Protein AF-A0A9X3XH83-F1 (afdb_monomer)

Mean predicted aligned error: 3.22 Å

Solvent-accessible surface area (backbone atoms only — not comparable to full-atom values): 6935 Å² total; per-residue (Å²): 137,80,73,56,58,67,51,24,42,51,52,2,41,53,45,14,73,45,56,82,73,49,46,62,56,48,44,56,57,35,47,78,71,63,30,35,51,44,68,44,83,46,72,45,45,42,71,82,33,47,65,55,51,47,50,48,50,47,53,44,30,44,77,64,61,48,39,63,100,40,74,65,44,51,51,33,47,46,50,9,44,50,45,9,48,61,62,30,35,91,80,35,66,85,23,42,31,40,40,19,35,3,30,16,22,42,76,40,27,36,20,26,18,36,31,33,42,28,54,52,98,94,46,77,46,80,45,63,16,68,12,70,31,80,35,86,115

Organism: NCBI:txid1559

InterPro domains:
  IPR015111 Hut operon regulatory protein HutP [PF09021] (8-133)
  IPR036482 Hut operon regulatory protein HutP superfamily [G3DSA:3.40.1510.10] (2-135)
  IPR036482 Hut operon regulatory protein HutP superfamily [SSF111064] (9-122)

Foldseek 3Di:
DDPFQVVQQVLQVCQFPDDPVVNVVSCVVVVVVQKQKDKDKDWFQCVVCVVVQLVCQLVRCPVSVVDDPDPQRSCQSSQFSVQQCVQQCVPRHRWIKTTMWMWMDHAQKIKIKHWIWTDDPPDIDIDIGMGMDGGHD

pLDDT: mean 94.71, std 7.93, range [43.81, 98.88]

Radius of gyration: 14.16 Å; Cα contacts (8 Å, |Δi|>4): 297; chains: 1; bounding box: 40×31×36 Å

Sequence (137 aa):
MGNTSLEVAKYATRMAISSREEEEELKVEFKKKGVLVTAVNIGGNINDSTSKILERALVASKRNGVIREEHLHEGGVIGATRDALMQVWNRASGQNVGGKVGIARRGEHLTVCIFLSVGLLHLDEVVIGIGHRAIPE

Secondary structure (DSSP, 8-state):
----HHHHHHHHHHHHHS-HHHHHHHHHHHHHTT-EEEEEEEEEEHHHHHHHHHHHHHHHHHHTTSS-SSHHHHHHHHHHHHHHHHHHHHHHTTSEEEEEEEEEEETTEEEEEEEEEEEETTEEEEEEEEEEEE---

Structure (mmCIF, N/CA/C/O backbone):
data_AF-A0A9X3XH83-F1
#
_entry.id   AF-A0A9X3XH83-F1
#
loop_
_atom_site.group_PDB
_atom_site.id
_atom_site.type_symbol
_atom_site.label_atom_id
_atom_site.label_alt_id
_atom_site.label_comp_id
_atom_site.label_asym_id
_atom_site.label_entity_id
_atom_site.label_seq_id
_atom_site.pdbx_PDB_ins_code
_atom_site.Cartn_x
_atom_site.Cartn_y
_atom_site.Cartn_z
_atom_site.occupancy
_atom_site.B_iso_or_equiv
_atom_site.auth_seq_id
_atom_site.auth_comp_id
_atom_site.auth_asym_id
_atom_site.auth_atom_id
_atom_site.pdbx_PDB_model_num
ATOM 1 N N . MET A 1 1 ? -25.796 1.643 5.246 1.00 43.81 1 MET A N 1
ATOM 2 C CA . MET A 1 1 ? -24.987 0.808 4.330 1.00 43.81 1 MET A CA 1
ATOM 3 C C . MET A 1 1 ? -23.665 1.527 4.097 1.00 43.81 1 MET A C 1
ATOM 5 O O . MET A 1 1 ? -23.547 2.322 3.177 1.00 43.81 1 MET A O 1
ATOM 9 N N . GLY A 1 2 ? -22.734 1.400 5.047 1.00 48.97 2 GLY A N 1
ATOM 10 C CA . GLY A 1 2 ? -21.504 2.192 5.060 1.00 48.97 2 GLY A CA 1
ATOM 11 C C . GLY A 1 2 ? -20.474 1.587 4.117 1.00 48.97 2 GLY A C 1
ATOM 12 O O . GLY A 1 2 ? -20.017 0.479 4.358 1.00 48.97 2 GLY A O 1
ATOM 13 N N . ASN A 1 3 ? -20.121 2.299 3.049 1.00 59.25 3 ASN A N 1
ATOM 14 C CA . ASN A 1 3 ? -19.031 1.930 2.145 1.00 59.25 3 ASN A CA 1
ATOM 15 C C . ASN A 1 3 ? -17.719 1.802 2.934 1.00 59.25 3 ASN A C 1
ATOM 17 O O . ASN A 1 3 ? -17.101 2.808 3.276 1.00 59.25 3 ASN A O 1
ATOM 21 N N . THR A 1 4 ? -17.290 0.586 3.259 1.00 80.69 4 THR A N 1
ATOM 22 C CA . THR A 1 4 ? -16.107 0.366 4.098 1.00 80.69 4 THR A CA 1
ATOM 23 C C . THR A 1 4 ? -14.832 0.219 3.268 1.00 80.69 4 THR A C 1
ATOM 25 O O . THR A 1 4 ? -13.924 1.027 3.448 1.00 80.69 4 THR A O 1
ATOM 28 N N . SER A 1 5 ? -14.778 -0.711 2.307 1.00 90.75 5 SER A N 1
ATOM 29 C CA . SER A 1 5 ? -13.586 -0.984 1.475 1.00 90.75 5 SER A CA 1
ATOM 30 C C . SER A 1 5 ? -13.214 0.159 0.524 1.00 90.75 5 SER A C 1
ATOM 32 O O . SER A 1 5 ? -12.051 0.554 0.448 1.00 90.75 5 SER A O 1
ATOM 34 N N . LEU A 1 6 ? -14.200 0.723 -0.178 1.00 95.31 6 LEU A N 1
ATOM 35 C CA . LEU A 1 6 ? -13.982 1.789 -1.160 1.00 95.31 6 LEU A CA 1
ATOM 36 C C . LEU A 1 6 ? -13.507 3.090 -0.501 1.00 95.31 6 LEU A C 1
ATOM 38 O O . LEU A 1 6 ? -12.624 3.765 -1.020 1.00 95.31 6 LEU A O 1
ATOM 42 N N . GLU A 1 7 ? -14.044 3.424 0.673 1.00 95.44 7 GLU A N 1
ATOM 43 C CA . GLU A 1 7 ? -13.552 4.550 1.475 1.00 95.44 7 GLU A CA 1
ATOM 44 C C . GLU A 1 7 ? -12.099 4.324 1.912 1.00 95.44 7 GLU A C 1
ATOM 46 O O . GLU A 1 7 ? -11.266 5.208 1.729 1.00 95.44 7 GLU A O 1
ATOM 51 N N . VAL A 1 8 ? -11.760 3.130 2.416 1.00 97.31 8 VAL A N 1
ATOM 52 C CA . VAL A 1 8 ? -10.376 2.780 2.789 1.00 97.31 8 VAL A CA 1
ATOM 53 C C . VAL A 1 8 ? -9.429 2.897 1.592 1.00 97.31 8 VAL A C 1
ATOM 55 O O . VAL A 1 8 ? -8.330 3.431 1.735 1.00 97.31 8 VAL A O 1
ATOM 58 N N . ALA A 1 9 ? -9.870 2.512 0.392 1.00 98.19 9 ALA A N 1
ATOM 59 C CA . ALA A 1 9 ? -9.089 2.713 -0.826 1.00 98.19 9 ALA A CA 1
ATOM 60 C C . ALA A 1 9 ? -8.839 4.193 -1.152 1.00 98.19 9 ALA A C 1
ATOM 62 O O . ALA A 1 9 ? -7.719 4.547 -1.527 1.00 98.19 9 ALA A O 1
ATOM 63 N N . LYS A 1 10 ? -9.822 5.081 -0.944 1.00 98.12 10 LYS A N 1
ATOM 64 C CA . LYS A 1 10 ? -9.613 6.533 -1.093 1.00 98.12 10 LYS A CA 1
ATOM 65 C C . LYS A 1 10 ? -8.578 7.059 -0.101 1.00 98.12 10 LYS A C 1
ATOM 67 O O . LYS A 1 10 ? -7.721 7.842 -0.497 1.00 98.12 10 LYS A O 1
ATOM 72 N N . TYR A 1 11 ? -8.625 6.625 1.162 1.00 98.31 11 TYR A N 1
ATOM 73 C CA . TYR A 1 11 ? -7.636 7.033 2.168 1.00 98.31 11 TYR A CA 1
ATOM 74 C C . TYR A 1 11 ? -6.227 6.556 1.798 1.00 98.31 11 TYR A C 1
ATOM 76 O O . TYR A 1 11 ? -5.299 7.360 1.813 1.00 98.31 11 TYR A O 1
ATOM 84 N N . ALA A 1 12 ? -6.070 5.294 1.381 1.00 98.62 12 ALA A N 1
ATOM 85 C CA . ALA A 1 12 ? -4.786 4.770 0.910 1.00 98.62 12 ALA A CA 1
ATOM 86 C C . ALA A 1 12 ? -4.269 5.543 -0.315 1.00 98.62 12 ALA A C 1
ATOM 88 O O . ALA A 1 12 ? -3.090 5.876 -0.381 1.00 98.62 12 ALA A O 1
ATOM 89 N N . THR A 1 13 ? -5.157 5.888 -1.252 1.00 98.69 13 THR A N 1
ATOM 90 C CA . THR A 1 13 ? -4.806 6.686 -2.438 1.00 98.69 13 THR A CA 1
ATOM 91 C C . THR A 1 13 ? -4.343 8.086 -2.049 1.00 98.69 13 THR A C 1
ATOM 93 O O . THR A 1 13 ? -3.294 8.521 -2.509 1.00 98.69 13 THR A O 1
ATOM 96 N N . ARG A 1 14 ? -5.064 8.770 -1.145 1.00 98.50 14 ARG A N 1
ATOM 97 C CA . ARG A 1 14 ? -4.661 10.087 -0.622 1.00 98.50 14 ARG A CA 1
ATOM 98 C C . ARG A 1 14 ? -3.279 10.038 0.026 1.00 98.50 14 ARG A C 1
ATOM 100 O O . ARG A 1 14 ? -2.488 10.936 -0.214 1.00 98.50 14 ARG A O 1
ATOM 107 N N . MET A 1 15 ? -2.971 8.981 0.780 1.00 98.50 15 MET A N 1
ATOM 108 C CA . MET A 1 15 ? -1.629 8.789 1.338 1.00 98.50 15 MET A CA 1
ATOM 109 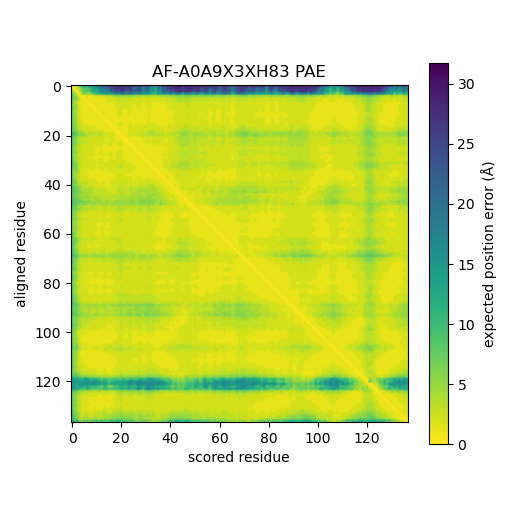C C . MET A 1 15 ? -0.566 8.571 0.256 1.00 98.50 15 MET A C 1
ATOM 111 O O . MET A 1 15 ? 0.545 9.059 0.404 1.00 98.50 15 MET A O 1
ATOM 115 N N . ALA A 1 16 ? -0.880 7.836 -0.816 1.00 98.56 16 ALA A N 1
ATOM 116 C CA . ALA A 1 16 ? 0.070 7.533 -1.889 1.00 98.56 16 ALA A CA 1
ATOM 117 C C . ALA A 1 16 ? 0.411 8.759 -2.756 1.00 98.56 16 ALA A C 1
ATOM 119 O O . ALA A 1 16 ? 1.533 8.860 -3.240 1.00 98.56 16 A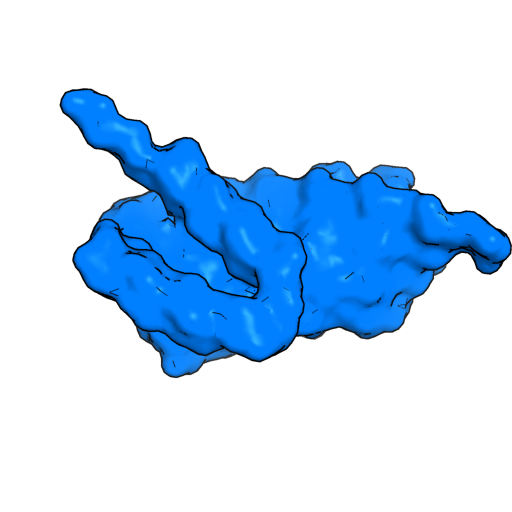LA A O 1
ATOM 120 N N . ILE A 1 17 ? -0.531 9.689 -2.942 1.00 98.06 17 ILE A N 1
ATOM 121 C CA . ILE A 1 17 ? -0.322 10.898 -3.760 1.00 98.06 17 ILE A CA 1
ATOM 122 C C . ILE A 1 17 ? 0.151 12.115 -2.955 1.00 98.06 17 ILE A C 1
ATOM 124 O O . ILE A 1 17 ? 0.411 13.157 -3.549 1.00 98.06 17 ILE A O 1
ATOM 128 N N . SER A 1 18 ? 0.225 12.013 -1.626 1.00 97.69 18 SER A N 1
ATOM 129 C CA . SER A 1 18 ? 0.561 13.156 -0.777 1.00 97.69 18 SER A CA 1
ATOM 130 C C . SER A 1 18 ? 2.039 13.541 -0.877 1.00 97.69 18 SER A C 1
ATOM 132 O O . SER A 1 18 ? 2.899 12.713 -1.199 1.00 97.69 18 SER A O 1
ATOM 134 N N . SER A 1 19 ? 2.378 14.764 -0.484 1.00 95.81 19 SER A N 1
ATOM 135 C CA . SER A 1 19 ? 3.756 15.125 -0.140 1.00 95.81 19 SER A CA 1
ATOM 136 C C . SER A 1 19 ? 4.175 14.481 1.190 1.00 95.81 19 SER A C 1
ATOM 138 O O . SER A 1 19 ? 3.384 13.791 1.842 1.00 95.81 19 SER A O 1
ATOM 140 N N . ARG A 1 20 ? 5.440 14.650 1.590 1.00 89.75 20 ARG A N 1
ATOM 141 C CA . ARG A 1 20 ? 5.920 14.163 2.892 1.00 89.75 20 ARG A CA 1
ATOM 142 C C . ARG A 1 20 ? 5.352 14.990 4.047 1.00 89.75 20 ARG A C 1
ATOM 144 O O . ARG A 1 20 ? 5.100 14.449 5.115 1.00 89.75 20 ARG A O 1
ATOM 151 N N . GLU A 1 21 ? 5.154 16.279 3.818 1.00 91.69 21 GLU A N 1
ATOM 152 C CA . GLU A 1 21 ? 4.598 17.241 4.767 1.00 91.69 21 GLU A CA 1
ATOM 153 C C . GLU A 1 21 ? 3.109 16.956 5.004 1.00 91.69 21 GLU A C 1
ATOM 155 O O . GLU A 1 21 ? 2.668 16.862 6.148 1.00 91.69 21 GLU A O 1
ATOM 160 N N . GLU A 1 22 ? 2.359 16.700 3.927 1.00 96.12 22 GLU A N 1
ATOM 161 C CA . GLU A 1 22 ? 0.932 16.363 3.989 1.00 96.12 22 GLU A CA 1
ATOM 162 C C . GLU A 1 22 ? 0.657 15.051 4.749 1.00 96.12 22 GLU A C 1
ATOM 164 O O . GLU A 1 22 ? -0.417 14.886 5.323 1.00 96.12 22 GLU A O 1
ATOM 169 N N . GLU A 1 23 ? 1.603 14.103 4.794 1.00 94.31 23 GLU A N 1
ATOM 170 C CA . GLU A 1 23 ? 1.392 12.806 5.459 1.00 94.31 23 GLU A CA 1
ATOM 171 C C . GLU A 1 23 ? 0.996 12.942 6.930 1.00 94.31 23 GLU A C 1
ATOM 173 O O . GLU A 1 23 ? 0.117 12.214 7.397 1.00 94.31 23 GLU A O 1
ATOM 178 N N . GLU A 1 24 ? 1.650 13.835 7.672 1.00 93.94 24 GLU A N 1
ATOM 179 C CA . GLU A 1 24 ? 1.388 13.995 9.104 1.00 93.94 24 GLU A CA 1
ATOM 180 C C . GLU A 1 24 ? 0.012 14.623 9.348 1.00 93.94 24 GLU A C 1
ATOM 182 O O . GLU A 1 24 ? -0.732 14.182 10.229 1.00 93.94 24 GLU A O 1
ATOM 187 N N . GLU A 1 25 ? -0.387 15.574 8.504 1.00 96.88 25 GLU A N 1
ATOM 188 C CA . GLU A 1 25 ? -1.719 16.178 8.549 1.00 96.88 25 GLU A CA 1
ATOM 189 C C . GLU A 1 25 ? -2.808 15.146 8.233 1.00 96.88 25 GLU A C 1
ATOM 191 O O . GLU A 1 25 ? -3.782 15.012 8.983 1.00 96.88 25 GLU A O 1
ATOM 196 N N . LEU A 1 26 ? -2.611 14.347 7.177 1.00 98.00 26 LEU A N 1
ATOM 197 C CA . LEU A 1 26 ? -3.541 13.291 6.777 1.00 98.00 26 LEU A CA 1
ATOM 198 C C . LEU A 1 26 ? -3.659 12.197 7.843 1.00 98.00 26 LEU A C 1
ATOM 200 O O . LEU A 1 26 ? -4.771 11.751 8.133 1.00 98.00 26 LEU A O 1
ATOM 204 N N . LYS A 1 27 ? -2.553 11.792 8.484 1.00 96.81 27 LYS A N 1
ATOM 205 C CA . LYS A 1 27 ? -2.580 10.838 9.609 1.00 96.81 27 LYS A CA 1
ATOM 206 C C . LYS A 1 27 ? -3.476 11.338 10.738 1.00 96.81 27 LYS A C 1
ATOM 208 O O . LYS A 1 27 ? -4.298 10.574 11.249 1.00 96.81 27 LYS A O 1
ATOM 213 N N . VAL A 1 28 ? -3.354 12.612 11.117 1.00 97.00 28 VAL A N 1
ATOM 214 C CA . VAL A 1 28 ? -4.186 13.212 12.170 1.00 97.00 28 VAL A CA 1
ATOM 215 C C . VAL A 1 28 ? -5.647 13.325 11.724 1.00 97.00 28 VAL A C 1
ATOM 217 O O . VAL A 1 28 ? -6.549 12.978 12.491 1.00 97.00 28 VAL A O 1
ATOM 220 N N . GLU A 1 29 ? -5.900 13.775 10.492 1.00 97.88 29 GLU A N 1
ATOM 221 C CA . GLU A 1 29 ? -7.248 13.910 9.924 1.00 97.88 29 GLU A CA 1
ATOM 222 C C . GLU A 1 29 ? -7.980 12.560 9.886 1.00 97.88 29 GLU A C 1
ATOM 224 O O . GLU A 1 29 ? -9.131 12.447 10.315 1.00 97.88 29 GLU A O 1
ATOM 229 N N . PHE A 1 30 ? -7.315 11.516 9.393 1.00 97.56 30 PHE A N 1
ATOM 230 C CA . PHE A 1 30 ? -7.918 10.202 9.170 1.00 97.56 30 PHE A CA 1
ATOM 231 C C . PHE A 1 30 ? -8.110 9.431 10.466 1.00 97.56 30 PHE A C 1
ATOM 233 O O . PHE A 1 30 ? -9.135 8.765 10.634 1.00 97.56 30 PHE A O 1
ATOM 240 N N . LYS A 1 31 ? -7.210 9.616 11.436 1.00 97.12 31 LYS A N 1
ATOM 241 C CA . LYS A 1 31 ? -7.371 9.043 12.772 1.00 97.12 31 LYS A CA 1
ATOM 242 C C . LYS A 1 31 ? -8.648 9.540 13.455 1.00 97.12 31 LYS A C 1
ATOM 244 O O . LYS A 1 31 ? -9.354 8.736 14.058 1.00 97.12 31 LYS A O 1
ATOM 249 N N . LYS A 1 32 ? -9.016 10.821 13.293 1.00 97.31 32 LYS A N 1
ATOM 250 C CA . LYS A 1 32 ? -10.300 11.370 13.792 1.00 97.31 32 LYS A CA 1
ATOM 251 C C . LYS A 1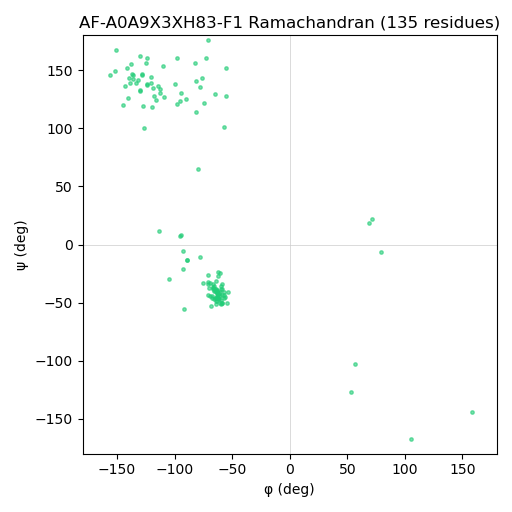 32 ? -11.526 10.701 13.156 1.00 97.31 32 LYS A C 1
ATOM 253 O O . LYS A 1 32 ? -12.598 10.702 13.747 1.00 97.31 32 LYS A O 1
ATOM 258 N N . LYS A 1 33 ? -11.364 10.118 11.965 1.00 95.44 33 LYS A N 1
ATOM 259 C CA . LYS A 1 33 ? -12.393 9.370 11.225 1.00 95.44 33 LYS A CA 1
ATOM 260 C C . LYS A 1 33 ? -12.335 7.856 11.486 1.00 95.44 33 LYS A C 1
ATOM 262 O O . LYS A 1 33 ? -13.017 7.096 10.798 1.00 95.44 33 LYS A O 1
ATOM 267 N N . GLY A 1 34 ? -11.514 7.410 12.443 1.00 94.88 34 GLY A N 1
ATOM 268 C CA . GLY A 1 34 ? -11.331 5.995 12.774 1.00 94.88 34 GLY A CA 1
ATOM 269 C C . GLY A 1 34 ? -10.564 5.201 11.714 1.00 94.88 34 GLY A C 1
ATOM 270 O O . GLY A 1 34 ? -10.725 3.987 11.628 1.00 94.88 34 GLY A O 1
ATOM 271 N N . VAL A 1 35 ? -9.769 5.870 10.875 1.00 97.06 35 VAL A N 1
ATOM 272 C CA . VAL A 1 35 ? -8.958 5.230 9.835 1.00 97.06 35 VAL A CA 1
ATOM 273 C C . VAL A 1 35 ? -7.492 5.310 10.235 1.00 97.06 35 VAL A C 1
ATOM 275 O O . VAL A 1 35 ? -6.966 6.385 10.523 1.00 97.06 35 VAL A O 1
ATOM 278 N N . LEU A 1 36 ? -6.827 4.163 10.235 1.00 97.75 36 LEU A N 1
ATOM 279 C CA . LEU A 1 36 ? -5.400 4.049 10.501 1.00 97.75 36 LEU A CA 1
ATOM 280 C C . LEU A 1 36 ? -4.665 4.061 9.172 1.00 97.75 36 LEU A C 1
ATOM 282 O O . LEU A 1 36 ? -5.033 3.321 8.262 1.00 97.75 36 LEU A O 1
ATOM 286 N N . VAL A 1 37 ? -3.635 4.892 9.049 1.00 98.56 37 VAL A N 1
ATOM 287 C CA . VAL A 1 37 ? -2.906 5.051 7.791 1.00 98.56 37 VAL A CA 1
ATOM 288 C C . VAL A 1 37 ? -1.402 5.114 7.988 1.00 98.56 37 VAL A C 1
ATOM 290 O O . VAL A 1 37 ? -0.904 5.508 9.041 1.00 98.56 37 VAL A O 1
ATOM 293 N N . THR A 1 38 ? -0.671 4.745 6.944 1.00 98.44 38 THR A N 1
ATOM 294 C CA . THR A 1 38 ? 0.767 4.983 6.838 1.00 98.44 38 THR A CA 1
ATOM 295 C C . THR A 1 38 ? 1.178 5.123 5.376 1.00 98.44 38 THR A C 1
ATOM 297 O O . THR A 1 38 ? 0.401 4.820 4.470 1.00 98.44 38 THR A O 1
ATOM 300 N N . ALA A 1 39 ? 2.395 5.596 5.152 1.00 98.12 39 ALA A N 1
ATOM 301 C CA . ALA A 1 39 ? 2.966 5.795 3.834 1.00 98.12 39 ALA A CA 1
ATOM 302 C C . ALA A 1 39 ? 4.453 5.422 3.809 1.00 98.12 39 ALA A C 1
ATOM 304 O O . ALA A 1 39 ? 5.147 5.498 4.826 1.00 98.12 39 ALA A O 1
ATOM 305 N N . VAL A 1 40 ? 4.938 5.004 2.639 1.00 96.94 40 VAL A N 1
ATOM 306 C CA . VAL A 1 40 ? 6.329 4.594 2.413 1.00 96.94 40 VAL A CA 1
ATOM 307 C C . VAL A 1 40 ? 6.809 5.093 1.057 1.00 96.94 40 VAL A C 1
ATOM 309 O O . VAL A 1 40 ? 6.212 4.769 0.037 1.00 96.94 40 VAL A O 1
ATOM 312 N N . ASN A 1 41 ? 7.930 5.812 1.025 1.00 96.31 41 ASN A N 1
ATOM 313 C CA . ASN A 1 41 ? 8.541 6.260 -0.229 1.00 96.31 41 ASN A CA 1
ATOM 314 C C . ASN A 1 41 ? 9.281 5.124 -0.957 1.00 96.31 41 ASN A C 1
ATOM 316 O O . ASN A 1 41 ? 9.952 4.287 -0.338 1.00 96.31 41 ASN A O 1
ATOM 320 N N . ILE A 1 42 ? 9.198 5.148 -2.286 1.00 94.62 42 ILE A N 1
ATOM 321 C CA . ILE A 1 42 ? 9.835 4.220 -3.221 1.00 94.62 42 ILE A CA 1
ATOM 322 C C . ILE A 1 42 ? 10.755 5.016 -4.149 1.00 94.62 42 ILE A C 1
ATOM 324 O O . ILE A 1 42 ? 10.389 6.091 -4.619 1.00 94.62 42 ILE A O 1
ATOM 328 N N . GLY A 1 43 ? 11.934 4.465 -4.433 1.00 93.38 43 GLY A N 1
ATOM 329 C CA . GLY A 1 43 ? 12.859 5.006 -5.420 1.00 93.38 43 GLY A CA 1
ATOM 330 C C . GLY A 1 43 ? 13.806 3.932 -5.950 1.00 93.38 43 GLY A C 1
ATOM 331 O O . GLY A 1 43 ? 14.220 3.058 -5.185 1.00 93.38 43 GLY A O 1
ATOM 332 N N . GLY A 1 44 ? 14.167 4.030 -7.229 1.00 94.06 44 GLY A N 1
ATOM 333 C CA . GLY A 1 44 ? 15.133 3.153 -7.901 1.00 94.06 44 GLY A CA 1
ATOM 334 C C . GLY A 1 44 ? 14.479 2.142 -8.841 1.00 94.06 44 GLY A C 1
ATOM 335 O O . GLY A 1 44 ? 13.304 2.268 -9.176 1.00 94.06 44 GLY A O 1
ATOM 336 N N . ASN A 1 45 ? 15.239 1.140 -9.285 1.00 95.00 45 ASN A N 1
ATOM 337 C CA . ASN A 1 45 ? 14.731 0.117 -10.198 1.00 95.00 45 ASN A CA 1
ATOM 338 C C . ASN A 1 45 ? 13.634 -0.724 -9.525 1.00 95.00 45 ASN A C 1
ATOM 340 O O . ASN A 1 45 ? 13.832 -1.219 -8.408 1.00 95.00 45 ASN A O 1
ATOM 344 N N . ILE A 1 46 ? 12.477 -0.887 -10.177 1.00 94.38 46 ILE A N 1
ATOM 345 C CA . ILE A 1 46 ? 11.328 -1.555 -9.548 1.00 94.38 46 ILE A CA 1
ATOM 346 C C . ILE A 1 46 ? 11.580 -3.044 -9.271 1.00 94.38 46 ILE A C 1
ATOM 348 O O . ILE A 1 46 ? 11.121 -3.561 -8.247 1.00 94.38 46 ILE A O 1
ATOM 352 N N . ASN A 1 47 ? 12.344 -3.730 -10.124 1.00 94.06 47 ASN A N 1
ATOM 353 C CA . ASN A 1 47 ? 12.638 -5.153 -9.967 1.00 94.06 47 ASN A CA 1
ATOM 354 C C . ASN A 1 47 ? 13.483 -5.374 -8.706 1.00 94.06 47 ASN A C 1
ATOM 356 O O . ASN A 1 47 ? 13.116 -6.183 -7.854 1.00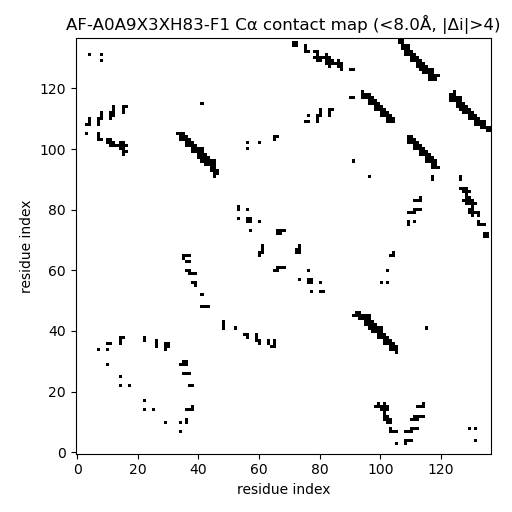 94.06 47 ASN A O 1
ATOM 360 N N . ASP A 1 48 ? 14.528 -4.565 -8.523 1.00 93.19 48 ASP A N 1
ATOM 361 C CA . ASP A 1 48 ? 15.405 -4.623 -7.344 1.00 93.19 48 ASP A CA 1
ATOM 362 C C . ASP A 1 48 ? 14.718 -4.112 -6.068 1.00 93.19 48 ASP A C 1
ATOM 364 O O . ASP A 1 48 ? 15.077 -4.476 -4.942 1.00 93.19 48 ASP A O 1
ATOM 368 N N . SER A 1 49 ? 13.726 -3.235 -6.227 1.00 92.00 49 SER A N 1
ATOM 369 C CA . SER A 1 49 ? 13.025 -2.595 -5.112 1.00 92.00 49 SER A CA 1
ATOM 370 C C . SER A 1 49 ? 11.814 -3.383 -4.628 1.00 92.00 49 SER A C 1
ATOM 372 O O . SER A 1 49 ? 11.330 -3.104 -3.535 1.00 92.00 49 SER A O 1
ATOM 374 N N . THR A 1 50 ? 11.339 -4.385 -5.371 1.00 94.38 50 THR A N 1
ATOM 375 C CA . THR A 1 50 ? 10.105 -5.127 -5.050 1.00 94.38 50 THR A CA 1
ATOM 376 C C . THR A 1 50 ? 10.122 -5.715 -3.635 1.00 94.38 50 THR A C 1
ATOM 378 O O . THR A 1 50 ? 9.212 -5.449 -2.848 1.00 94.38 50 THR A O 1
ATOM 381 N N . SER A 1 51 ? 11.182 -6.435 -3.254 1.00 95.06 51 SER A N 1
ATOM 382 C CA . SER A 1 51 ? 11.300 -6.999 -1.899 1.00 95.06 51 SER A CA 1
ATOM 383 C C . SER A 1 51 ? 11.371 -5.912 -0.823 1.00 95.06 51 SER A C 1
ATOM 385 O O . SER A 1 51 ? 10.740 -6.037 0.223 1.00 95.06 51 SER A O 1
ATOM 387 N N . LYS A 1 52 ? 12.064 -4.799 -1.106 1.00 96.06 52 LYS A N 1
ATOM 388 C CA . LYS A 1 52 ? 12.161 -3.649 -0.191 1.00 96.06 52 LYS A CA 1
ATOM 389 C C . LYS A 1 52 ? 10.814 -2.950 -0.015 1.00 96.06 52 LYS A C 1
ATOM 391 O O . LYS A 1 52 ? 10.517 -2.475 1.074 1.00 96.06 52 LYS A O 1
ATOM 396 N N . ILE A 1 53 ? 10.004 -2.867 -1.069 1.00 97.38 53 ILE A N 1
ATOM 397 C CA . ILE A 1 53 ? 8.656 -2.291 -1.021 1.00 97.38 53 ILE A CA 1
ATOM 398 C C . ILE A 1 53 ? 7.766 -3.132 -0.105 1.00 97.38 53 ILE A C 1
ATOM 400 O O . ILE A 1 53 ? 7.129 -2.577 0.788 1.00 97.38 53 ILE A O 1
ATOM 404 N N . LEU A 1 54 ? 7.768 -4.456 -0.288 1.00 98.06 54 LEU A N 1
ATOM 405 C CA . LEU A 1 54 ? 7.009 -5.392 0.548 1.00 98.06 54 LEU A CA 1
ATOM 406 C C . LEU A 1 54 ? 7.424 -5.299 2.022 1.00 98.06 54 LEU A C 1
ATOM 408 O O . LEU A 1 54 ? 6.576 -5.114 2.895 1.00 98.06 54 LEU A O 1
ATOM 412 N N . GLU A 1 55 ? 8.728 -5.363 2.292 1.00 97.81 55 GLU A N 1
ATOM 413 C CA . GLU A 1 55 ? 9.276 -5.273 3.646 1.00 97.81 55 GLU A CA 1
ATOM 414 C C . GLU A 1 55 ? 8.930 -3.935 4.308 1.00 97.81 55 GLU A C 1
ATOM 416 O O . GLU A 1 55 ? 8.403 -3.901 5.420 1.00 97.81 55 GLU A O 1
ATOM 421 N N . ARG A 1 56 ? 9.173 -2.813 3.622 1.00 98.06 56 ARG A N 1
ATOM 422 C CA . ARG A 1 56 ? 8.917 -1.485 4.189 1.00 98.06 56 ARG A CA 1
ATOM 423 C C . ARG A 1 56 ? 7.432 -1.229 4.405 1.00 98.06 56 ARG A C 1
ATOM 425 O O . ARG A 1 56 ? 7.093 -0.609 5.409 1.00 98.06 56 ARG A O 1
ATOM 432 N N . ALA A 1 57 ? 6.560 -1.695 3.508 1.00 98.44 57 ALA A N 1
ATOM 433 C CA . ALA A 1 57 ? 5.114 -1.621 3.700 1.00 98.44 57 ALA A CA 1
ATOM 434 C C . ALA A 1 57 ? 4.710 -2.353 4.986 1.00 98.44 57 ALA A C 1
ATOM 436 O O . ALA A 1 57 ? 4.068 -1.758 5.850 1.00 98.44 57 ALA A O 1
ATOM 437 N N . LEU A 1 58 ? 5.179 -3.592 5.161 1.00 98.62 58 LEU A N 1
ATOM 438 C CA . LEU A 1 58 ? 4.914 -4.394 6.353 1.00 98.62 58 LEU A CA 1
ATOM 439 C C . LEU A 1 58 ? 5.436 -3.725 7.635 1.00 98.62 58 LEU A C 1
ATOM 441 O O . LEU A 1 58 ? 4.686 -3.546 8.596 1.00 98.62 58 LEU A O 1
ATOM 445 N N . VAL A 1 59 ? 6.705 -3.308 7.644 1.00 98.31 59 VAL A N 1
ATOM 446 C CA . VAL A 1 59 ? 7.337 -2.648 8.797 1.00 98.31 59 VAL A CA 1
ATOM 447 C C . VAL A 1 59 ? 6.616 -1.347 9.147 1.00 98.31 59 VAL A C 1
ATOM 449 O O . VAL A 1 59 ? 6.335 -1.094 10.318 1.00 98.31 59 VAL A O 1
ATOM 452 N N . ALA A 1 60 ? 6.271 -0.525 8.154 1.00 98.06 60 ALA A N 1
ATOM 453 C CA . ALA A 1 60 ? 5.548 0.719 8.386 1.00 98.06 60 ALA A CA 1
ATOM 454 C C . ALA A 1 60 ? 4.134 0.465 8.921 1.00 98.06 60 ALA A C 1
ATOM 456 O O . ALA A 1 60 ? 3.701 1.183 9.826 1.00 98.06 60 ALA A O 1
ATOM 457 N N . SER A 1 61 ? 3.421 -0.543 8.409 1.00 98.50 61 SER A N 1
ATOM 458 C CA . SER A 1 61 ? 2.085 -0.887 8.901 1.00 98.50 61 SER A CA 1
ATOM 459 C C . SER A 1 61 ? 2.107 -1.331 10.363 1.00 98.50 61 SER A C 1
ATOM 461 O O . SER A 1 61 ? 1.244 -0.895 11.123 1.00 98.50 61 SER A O 1
ATOM 463 N N . LYS A 1 62 ? 3.113 -2.110 10.782 1.00 98.25 62 LYS A N 1
ATOM 464 C CA . LYS A 1 62 ? 3.297 -2.496 12.192 1.00 98.25 62 LYS A CA 1
ATOM 465 C C . LYS A 1 62 ? 3.681 -1.306 13.066 1.00 98.25 62 LYS A C 1
ATOM 467 O O . LYS A 1 62 ? 2.985 -0.982 14.023 1.00 98.25 62 LYS A O 1
ATOM 472 N N . ARG A 1 63 ? 4.729 -0.570 12.679 1.00 97.56 63 ARG A N 1
ATOM 473 C CA . ARG A 1 63 ? 5.272 0.552 13.467 1.00 97.56 63 ARG A CA 1
ATOM 474 C C . ARG A 1 63 ? 4.253 1.663 13.726 1.00 97.56 63 ARG A C 1
ATOM 476 O O . ARG A 1 63 ? 4.307 2.308 14.765 1.00 97.56 63 ARG A O 1
ATOM 483 N N . ASN A 1 64 ? 3.354 1.918 12.775 1.00 96.50 64 ASN A N 1
ATOM 484 C CA . ASN A 1 64 ? 2.324 2.955 12.906 1.00 96.50 64 ASN A CA 1
ATOM 485 C C . ASN A 1 64 ? 0.983 2.405 13.425 1.00 96.50 64 ASN A C 1
ATOM 487 O O . ASN A 1 64 ? -0.009 3.131 13.424 1.00 96.50 64 ASN A O 1
ATOM 491 N N . GLY A 1 65 ? 0.932 1.134 13.838 1.00 96.62 65 GLY A N 1
ATOM 492 C CA . GLY A 1 65 ? -0.263 0.510 14.403 1.00 96.62 65 GLY A CA 1
ATOM 493 C C . GLY A 1 65 ? -1.406 0.306 13.408 1.00 96.62 65 GLY A C 1
ATOM 494 O O . GLY A 1 65 ? -2.539 0.116 13.830 1.00 96.62 65 GLY A O 1
ATOM 495 N N . VAL A 1 66 ? -1.143 0.342 12.096 1.00 97.88 66 VAL A N 1
ATOM 496 C CA . VAL A 1 66 ? -2.156 0.033 11.069 1.00 97.88 66 VAL A CA 1
ATOM 497 C C . VAL A 1 66 ? -2.569 -1.435 11.167 1.00 97.88 66 VAL A C 1
ATOM 499 O O . VAL A 1 66 ? -3.737 -1.771 10.977 1.00 97.88 66 VAL A O 1
ATOM 502 N N . ILE A 1 67 ? -1.629 -2.318 11.503 1.00 97.94 67 ILE A N 1
ATOM 503 C CA . ILE A 1 67 ? -1.893 -3.735 11.747 1.00 97.94 67 ILE A CA 1
ATOM 504 C C . ILE 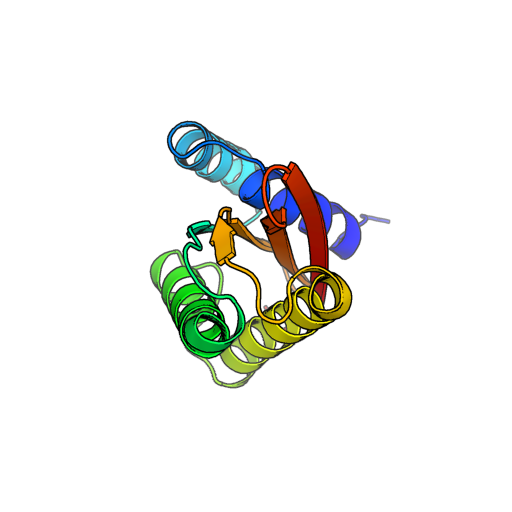A 1 67 ? -1.287 -4.216 13.065 1.00 97.94 67 ILE A C 1
ATOM 506 O O . ILE A 1 67 ? -0.379 -3.584 13.602 1.00 97.94 67 ILE A O 1
ATOM 510 N N . ARG A 1 68 ? -1.774 -5.364 13.546 1.00 96.62 68 ARG A N 1
ATOM 511 C CA . ARG A 1 68 ? -1.164 -6.122 14.642 1.00 96.62 68 ARG A CA 1
ATOM 512 C C . ARG A 1 68 ? -0.023 -6.992 14.120 1.00 96.62 68 ARG A C 1
ATOM 514 O O . ARG A 1 68 ? -0.012 -7.357 12.944 1.00 96.62 68 ARG A O 1
ATOM 521 N N . GLU A 1 69 ? 0.906 -7.346 15.001 1.00 95.69 69 GLU A N 1
ATOM 522 C CA . GLU A 1 69 ? 2.013 -8.262 14.695 1.00 95.69 69 GLU A CA 1
ATOM 523 C C . GLU A 1 69 ? 1.540 -9.724 14.735 1.00 95.69 69 GLU A C 1
ATOM 525 O O . GLU A 1 69 ? 1.918 -10.512 15.595 1.00 95.69 69 GLU A O 1
ATOM 530 N N . GLU A 1 70 ? 0.647 -10.070 13.810 1.00 95.44 70 GLU A N 1
ATOM 531 C CA . GLU A 1 70 ? 0.018 -11.386 13.709 1.00 95.44 70 GLU A CA 1
ATOM 532 C C . GLU A 1 70 ? 0.096 -11.896 12.269 1.00 95.44 70 GLU A C 1
ATOM 534 O O . GLU A 1 70 ? -0.118 -11.136 11.323 1.00 95.44 70 GLU A O 1
ATOM 539 N N . HIS A 1 71 ? 0.329 -13.198 12.086 1.00 95.94 71 HIS A N 1
ATOM 540 C CA . HIS A 1 71 ? 0.595 -13.788 10.768 1.00 95.94 71 HIS A CA 1
ATOM 541 C C . HIS A 1 71 ? -0.476 -13.459 9.709 1.00 95.94 71 HIS A C 1
ATOM 543 O O . HIS A 1 71 ? -0.147 -13.137 8.568 1.00 95.94 71 HIS A O 1
ATOM 549 N N . LEU A 1 72 ? -1.759 -13.473 10.093 1.00 97.06 72 LEU A N 1
ATOM 550 C CA . LEU A 1 72 ? -2.872 -13.135 9.196 1.00 97.06 72 LEU A CA 1
ATOM 551 C C . LEU A 1 72 ? -2.838 -11.669 8.746 1.00 97.06 72 LEU A C 1
ATOM 553 O O . LEU A 1 72 ? -3.095 -11.366 7.581 1.00 97.06 72 LEU A O 1
ATOM 557 N N . HIS A 1 73 ? -2.495 -10.757 9.654 1.00 98.12 73 HIS A N 1
ATOM 558 C CA . HIS A 1 73 ? -2.406 -9.333 9.354 1.00 98.12 73 HIS A CA 1
ATOM 559 C C . HIS A 1 73 ? -1.196 -9.025 8.466 1.00 98.12 73 HIS A C 1
ATOM 561 O O . HIS A 1 73 ? -1.320 -8.278 7.493 1.00 98.12 73 HIS A O 1
ATOM 567 N N . GLU A 1 74 ? -0.043 -9.629 8.769 1.00 98.38 74 GLU A N 1
ATOM 568 C CA . GLU A 1 74 ? 1.167 -9.492 7.956 1.00 98.38 74 GLU A CA 1
ATOM 569 C C . GLU A 1 74 ? 0.936 -10.024 6.536 1.00 98.38 74 GLU A C 1
ATOM 571 O O . GLU A 1 74 ? 1.210 -9.326 5.556 1.00 98.38 74 GLU A O 1
ATOM 576 N N . GLY A 1 75 ? 0.339 -11.215 6.416 1.00 98.19 75 GLY A N 1
ATOM 577 C CA 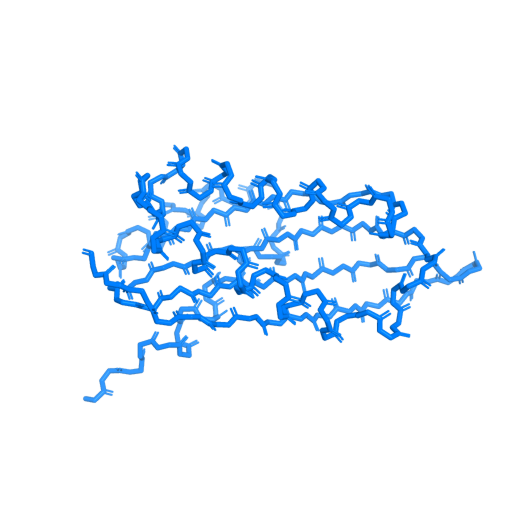. GLY A 1 75 ? -0.053 -11.798 5.134 1.00 98.19 75 GLY A CA 1
ATOM 578 C C . GLY A 1 75 ? -1.044 -10.924 4.360 1.00 98.19 75 GLY A C 1
ATOM 579 O O . GLY A 1 75 ? -0.938 -10.806 3.138 1.00 98.19 75 GLY A O 1
ATOM 580 N N . GLY A 1 76 ? -1.959 -10.247 5.060 1.00 98.25 76 GLY A N 1
ATOM 581 C CA . GLY A 1 76 ? -2.881 -9.279 4.469 1.00 98.25 76 GLY A CA 1
ATOM 582 C C . GLY A 1 76 ? -2.175 -8.074 3.845 1.00 98.25 76 GLY A C 1
ATOM 583 O O . GLY A 1 76 ? -2.475 -7.717 2.705 1.00 98.25 76 GLY A O 1
ATOM 584 N N . VAL A 1 77 ? -1.204 -7.473 4.541 1.00 98.56 77 VAL A N 1
ATOM 585 C CA . VAL A 1 77 ? -0.408 -6.362 3.983 1.00 98.56 77 VAL A CA 1
ATOM 586 C C . VAL A 1 77 ? 0.399 -6.835 2.784 1.00 98.56 77 VAL A C 1
ATOM 588 O O . VAL A 1 77 ? 0.286 -6.245 1.713 1.00 98.56 77 VAL A O 1
ATOM 591 N N . ILE A 1 78 ? 1.149 -7.930 2.922 1.00 98.44 78 ILE A N 1
ATOM 592 C CA . ILE A 1 78 ? 1.985 -8.464 1.839 1.00 98.44 78 ILE A CA 1
ATOM 593 C C . ILE A 1 78 ? 1.145 -8.812 0.606 1.00 98.44 78 ILE A C 1
ATOM 595 O O . ILE A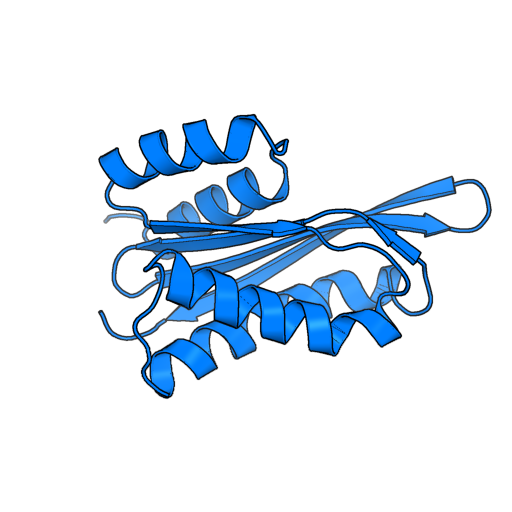 1 78 ? 1.521 -8.467 -0.515 1.00 98.44 78 ILE A O 1
ATOM 599 N N . GLY A 1 79 ? -0.016 -9.443 0.799 1.00 98.50 79 GLY A N 1
ATOM 600 C CA . GLY A 1 79 ? -0.944 -9.769 -0.279 1.00 98.50 79 GLY A CA 1
ATOM 601 C C . GLY A 1 79 ? -1.494 -8.526 -0.980 1.00 98.50 79 GLY A C 1
ATOM 602 O O . GLY A 1 79 ? -1.446 -8.451 -2.204 1.00 98.50 79 GLY A O 1
ATOM 603 N N . ALA A 1 80 ? -1.968 -7.534 -0.222 1.00 98.69 80 ALA A N 1
ATOM 604 C CA . ALA A 1 80 ? -2.466 -6.280 -0.787 1.00 98.69 80 ALA A CA 1
ATOM 605 C C . ALA A 1 80 ? -1.365 -5.510 -1.540 1.00 98.69 80 ALA A C 1
ATOM 607 O O . ALA A 1 80 ? -1.589 -5.029 -2.649 1.00 98.69 80 ALA A O 1
ATOM 608 N N . THR A 1 81 ? -0.154 -5.426 -0.983 1.00 98.75 81 THR A N 1
ATOM 609 C CA . THR A 1 81 ? 0.978 -4.769 -1.648 1.00 98.75 81 THR A CA 1
ATOM 610 C C . THR A 1 81 ? 1.366 -5.487 -2.937 1.00 98.75 81 THR A C 1
ATOM 612 O O . THR A 1 81 ? 1.631 -4.828 -3.942 1.00 98.75 81 THR A O 1
ATOM 615 N N . ARG A 1 82 ? 1.368 -6.826 -2.947 1.00 98.19 82 ARG A N 1
ATOM 616 C CA . ARG A 1 82 ? 1.681 -7.613 -4.147 1.00 98.19 82 ARG A CA 1
ATOM 617 C C . ARG A 1 82 ? 0.668 -7.374 -5.266 1.00 98.19 82 ARG A C 1
ATOM 619 O O . ARG A 1 82 ? 1.084 -7.161 -6.400 1.00 98.19 82 ARG A O 1
ATOM 626 N N . ASP A 1 83 ? -0.625 -7.346 -4.958 1.00 98.44 83 ASP A N 1
ATOM 627 C CA . ASP A 1 83 ? -1.665 -7.061 -5.956 1.00 98.44 83 ASP A CA 1
ATOM 628 C C . ASP A 1 83 ? -1.524 -5.646 -6.537 1.00 98.44 83 ASP A C 1
ATOM 630 O O . ASP A 1 83 ? -1.612 -5.463 -7.752 1.00 98.44 83 ASP A O 1
ATOM 634 N N . ALA A 1 84 ? -1.236 -4.652 -5.686 1.00 98.56 84 ALA A N 1
ATOM 635 C CA . ALA A 1 84 ? -0.974 -3.285 -6.133 1.00 98.56 84 ALA A CA 1
ATOM 636 C C . ALA A 1 84 ? 0.251 -3.214 -7.067 1.00 98.56 84 ALA A C 1
ATOM 638 O O . ALA A 1 84 ? 0.202 -2.545 -8.098 1.00 98.56 84 ALA A O 1
ATOM 639 N N . LEU A 1 85 ? 1.328 -3.944 -6.748 1.00 97.69 85 LEU A N 1
ATOM 640 C CA . LEU A 1 85 ? 2.519 -4.042 -7.599 1.00 97.69 85 LEU A CA 1
ATOM 641 C C . LEU A 1 85 ? 2.212 -4.687 -8.955 1.00 97.69 85 LEU A C 1
ATOM 643 O O . LEU A 1 85 ? 2.689 -4.210 -9.982 1.00 97.69 85 LEU A O 1
ATOM 647 N N . MET A 1 86 ? 1.397 -5.744 -8.980 1.00 97.19 86 MET A N 1
ATOM 648 C CA . MET A 1 86 ? 1.045 -6.436 -10.225 1.00 97.19 86 MET A CA 1
ATOM 649 C C . MET A 1 86 ? 0.262 -5.541 -11.194 1.00 97.19 86 MET A C 1
ATOM 651 O O . MET A 1 86 ? 0.440 -5.667 -12.403 1.00 97.19 86 MET A O 1
ATOM 655 N N . GLN A 1 87 ? -0.544 -4.600 -10.694 1.00 97.69 87 GLN A N 1
ATOM 656 C CA . GLN A 1 87 ? -1.267 -3.648 -11.549 1.00 97.69 87 GLN A CA 1
ATOM 657 C C . GLN A 1 87 ? -0.348 -2.633 -12.243 1.00 97.69 87 GLN A C 1
ATOM 659 O O . GLN A 1 87 ? -0.624 -2.237 -13.375 1.00 97.69 87 GLN A O 1
ATOM 664 N N . VAL A 1 88 ? 0.753 -2.232 -11.600 1.00 96.31 88 VAL A N 1
ATOM 665 C CA . VAL A 1 88 ? 1.716 -1.284 -12.192 1.00 96.31 88 VAL A CA 1
ATOM 666 C C . VAL A 1 88 ? 2.816 -1.973 -13.005 1.00 96.31 88 VAL A C 1
ATOM 668 O O . VAL A 1 88 ? 3.520 -1.319 -13.776 1.00 96.31 88 VAL A O 1
ATOM 671 N N . TRP A 1 89 ? 2.953 -3.295 -12.867 1.00 94.69 89 TRP A N 1
ATOM 672 C CA . TRP A 1 89 ? 4.090 -4.062 -13.374 1.00 94.69 89 TRP A CA 1
ATOM 673 C C . TRP A 1 89 ? 4.325 -3.899 -14.876 1.00 94.69 89 TRP A C 1
ATOM 675 O O . TRP A 1 89 ? 5.453 -3.654 -15.295 1.00 94.69 89 TRP A O 1
ATOM 685 N N . ASN A 1 90 ? 3.263 -3.970 -15.683 1.00 91.81 90 ASN A N 1
ATOM 686 C CA . ASN A 1 90 ? 3.372 -3.943 -17.147 1.00 91.81 90 ASN A CA 1
ATOM 687 C C . ASN A 1 90 ? 4.016 -2.664 -17.695 1.00 91.81 90 ASN A C 1
ATOM 689 O O . ASN A 1 90 ? 4.558 -2.691 -18.795 1.00 91.81 90 ASN A O 1
ATOM 693 N N . ARG A 1 91 ? 3.949 -1.557 -16.948 1.00 91.38 91 ARG A N 1
ATOM 694 C CA . ARG A 1 91 ? 4.515 -0.267 -17.364 1.00 91.38 91 ARG A CA 1
ATOM 695 C C . ARG A 1 91 ? 5.812 0.071 -16.638 1.00 91.38 91 ARG A C 1
ATOM 697 O O . ARG A 1 91 ? 6.669 0.735 -17.199 1.00 91.38 91 ARG A O 1
ATOM 704 N N . ALA A 1 92 ? 5.973 -0.406 -15.406 1.00 94.00 92 ALA A N 1
ATOM 705 C CA . ALA A 1 92 ? 7.136 -0.088 -14.586 1.00 94.00 92 ALA A CA 1
ATOM 706 C C . ALA A 1 92 ? 8.289 -1.102 -14.704 1.00 94.00 92 ALA A C 1
ATOM 708 O O . ALA A 1 92 ? 9.419 -0.766 -14.358 1.00 94.00 92 ALA A O 1
ATOM 709 N N . SER A 1 93 ? 8.032 -2.338 -15.151 1.00 93.75 93 SER A N 1
ATOM 710 C CA . SER A 1 93 ? 9.029 -3.419 -15.154 1.00 93.75 93 SER A CA 1
ATOM 711 C C . SER A 1 93 ? 10.310 -3.027 -15.901 1.00 93.75 93 SER A C 1
ATOM 713 O O . SER A 1 93 ? 10.281 -2.610 -17.057 1.00 93.75 93 SER A O 1
ATOM 715 N N . GLY A 1 94 ? 11.451 -3.204 -15.236 1.00 92.19 94 GLY A N 1
ATOM 716 C CA . GLY A 1 94 ? 12.782 -2.871 -15.742 1.00 92.19 94 GLY A CA 1
ATOM 717 C C . GLY A 1 94 ? 13.148 -1.387 -15.663 1.00 92.19 94 GLY A C 1
ATOM 718 O O . GLY A 1 94 ? 14.301 -1.053 -15.921 1.00 92.19 94 GLY A O 1
ATOM 719 N N . GLN A 1 95 ? 12.218 -0.509 -15.280 1.00 94.44 95 GLN A N 1
ATOM 720 C CA . GLN A 1 95 ? 12.438 0.934 -15.223 1.00 94.44 95 GLN A CA 1
ATOM 721 C C . GLN A 1 95 ? 12.784 1.419 -13.812 1.00 94.44 95 GLN A C 1
ATOM 723 O O . GLN A 1 95 ? 12.503 0.767 -12.797 1.00 94.44 95 GLN A O 1
ATOM 728 N N . ASN A 1 96 ? 13.384 2.608 -13.756 1.00 94.44 96 ASN A N 1
ATOM 729 C CA . ASN A 1 96 ? 13.511 3.358 -12.513 1.00 94.44 96 ASN A CA 1
ATOM 730 C C . ASN A 1 96 ? 12.180 4.026 -12.183 1.00 94.44 96 ASN A C 1
ATOM 732 O O . ASN A 1 96 ? 11.548 4.634 -13.045 1.00 94.44 96 ASN A O 1
ATOM 736 N N . VAL A 1 97 ? 11.781 3.933 -10.919 1.00 95.81 97 VAL A N 1
ATOM 737 C CA . VAL A 1 97 ? 10.547 4.525 -10.415 1.00 95.81 97 VAL A CA 1
ATOM 738 C C . VAL A 1 97 ? 10.819 5.447 -9.239 1.00 95.81 97 VAL A C 1
ATOM 740 O O . VAL A 1 97 ? 11.812 5.297 -8.523 1.00 95.81 97 VAL A O 1
ATOM 743 N N . GLY A 1 98 ? 9.906 6.385 -9.022 1.00 95.25 98 GLY A N 1
ATOM 744 C CA . GLY A 1 98 ? 9.875 7.254 -7.854 1.00 95.25 98 GLY A CA 1
ATOM 745 C C . GLY A 1 98 ? 8.436 7.508 -7.435 1.00 95.25 98 GLY A C 1
ATOM 746 O O . GLY A 1 98 ? 7.576 7.739 -8.277 1.00 95.25 98 GLY A O 1
ATOM 747 N N . GLY A 1 99 ? 8.146 7.447 -6.141 1.00 96.12 99 GLY A N 1
ATOM 748 C CA . GLY A 1 99 ? 6.795 7.690 -5.644 1.00 96.12 99 GLY A CA 1
ATOM 749 C C . GLY A 1 99 ? 6.577 7.064 -4.283 1.00 96.12 99 GLY A C 1
ATOM 750 O O . GLY A 1 99 ? 7.489 7.050 -3.451 1.00 96.12 99 GLY A O 1
ATOM 751 N N . LYS A 1 100 ? 5.369 6.559 -4.031 1.00 97.62 100 LYS A N 1
ATOM 752 C CA . LYS A 1 100 ? 4.962 6.189 -2.676 1.00 97.62 100 LYS A CA 1
ATOM 753 C C . LYS A 1 100 ? 3.924 5.070 -2.643 1.00 97.62 100 LYS A C 1
ATOM 755 O O . LYS A 1 100 ? 3.080 4.927 -3.526 1.00 97.62 100 LYS A O 1
ATOM 760 N N . VAL A 1 101 ? 3.987 4.290 -1.570 1.00 98.50 101 VAL A N 1
ATOM 761 C CA . VAL A 1 101 ? 2.945 3.363 -1.131 1.00 98.50 101 VAL A CA 1
ATOM 762 C C . VAL A 1 101 ? 2.124 4.038 -0.045 1.00 98.50 101 VAL A C 1
ATOM 764 O O . VAL A 1 101 ? 2.673 4.386 0.995 1.00 98.50 101 VAL A O 1
ATOM 767 N N . GLY A 1 102 ? 0.823 4.185 -0.252 1.00 98.69 102 GLY A N 1
ATOM 768 C CA . GLY A 1 102 ? -0.133 4.552 0.785 1.00 98.69 102 GLY A CA 1
ATOM 769 C C . GLY A 1 102 ? -0.860 3.319 1.309 1.00 98.69 102 GLY A C 1
ATOM 770 O O . GLY A 1 102 ? -1.253 2.446 0.538 1.00 98.69 102 GLY A O 1
ATOM 771 N N . ILE A 1 103 ? -1.046 3.230 2.621 1.00 98.81 103 ILE A N 1
ATOM 772 C CA . ILE A 1 103 ? -1.715 2.105 3.278 1.00 98.81 103 ILE A CA 1
ATOM 773 C C . ILE A 1 103 ? -2.779 2.670 4.206 1.00 98.81 103 ILE A C 1
ATOM 775 O O . ILE A 1 103 ? -2.502 3.590 4.975 1.00 98.81 103 ILE A O 1
ATOM 779 N N . ALA A 1 104 ? -3.983 2.112 4.151 1.00 98.50 104 ALA A N 1
ATOM 780 C CA . ALA A 1 104 ? -5.071 2.490 5.037 1.00 98.50 104 ALA A CA 1
ATOM 781 C C . ALA A 1 104 ? -5.828 1.267 5.540 1.00 98.50 104 ALA A C 1
ATOM 783 O O . ALA A 1 104 ? -6.003 0.290 4.811 1.00 98.50 104 ALA A O 1
ATOM 784 N N . ARG A 1 105 ? -6.322 1.353 6.774 1.00 97.81 105 ARG A N 1
ATOM 785 C CA . ARG A 1 105 ? -7.174 0.342 7.385 1.00 97.81 105 ARG A CA 1
ATOM 786 C C . ARG A 1 105 ? -8.317 0.972 8.170 1.00 97.81 105 ARG A C 1
ATOM 788 O O . ARG A 1 105 ? -8.112 1.938 8.905 1.00 97.81 105 ARG A O 1
ATOM 795 N N . ARG A 1 106 ? -9.511 0.390 8.049 1.00 96.25 106 ARG A N 1
ATOM 796 C CA . ARG A 1 106 ? -10.658 0.660 8.929 1.00 96.25 106 ARG A CA 1
ATOM 797 C C . ARG A 1 106 ? -11.455 -0.623 9.139 1.00 96.25 106 ARG A C 1
ATOM 799 O O . ARG A 1 106 ? -11.959 -1.187 8.165 1.00 96.25 106 ARG A O 1
ATOM 806 N N . GLY A 1 107 ? -11.568 -1.043 10.398 1.00 94.12 107 GLY A N 1
ATOM 807 C CA . GLY A 1 107 ? -12.115 -2.348 10.761 1.00 94.12 107 GLY A CA 1
ATOM 808 C C . GLY A 1 107 ? -11.388 -3.463 10.011 1.00 94.12 107 GLY A C 1
ATOM 809 O O . GLY A 1 107 ? -10.152 -3.501 9.968 1.00 94.12 107 GLY A O 1
ATOM 810 N N . GLU A 1 108 ? -12.162 -4.302 9.331 1.00 95.38 108 GLU A N 1
ATOM 811 C CA . GLU A 1 108 ? -11.633 -5.452 8.599 1.00 95.38 108 GLU A CA 1
ATOM 812 C C . GLU A 1 108 ? -10.986 -5.110 7.249 1.00 95.38 108 GLU A C 1
ATOM 814 O O . GLU A 1 108 ? -10.340 -5.949 6.627 1.00 95.38 108 GLU A O 1
ATOM 819 N N . HIS A 1 109 ? -11.141 -3.884 6.745 1.00 97.19 109 HIS A N 1
ATOM 820 C CA . HIS A 1 109 ? -10.659 -3.537 5.410 1.00 97.19 109 HIS A CA 1
ATOM 821 C C . HIS A 1 109 ? -9.277 -2.909 5.469 1.00 97.19 109 HIS A C 1
ATOM 823 O O . HIS A 1 109 ? -9.104 -1.860 6.089 1.00 97.19 109 HIS A O 1
ATOM 829 N N . LEU A 1 110 ? -8.334 -3.507 4.745 1.00 98.19 110 LEU A N 1
ATOM 830 C CA . LEU A 1 110 ? -6.990 -2.999 4.508 1.00 98.19 110 LEU A CA 1
ATOM 831 C C . LEU A 1 110 ? -6.803 -2.756 3.006 1.00 98.19 110 LEU A C 1
ATOM 833 O O . LEU A 1 110 ? -7.015 -3.661 2.198 1.00 98.19 110 LEU A O 1
ATOM 837 N N . THR A 1 111 ? -6.360 -1.558 2.636 1.0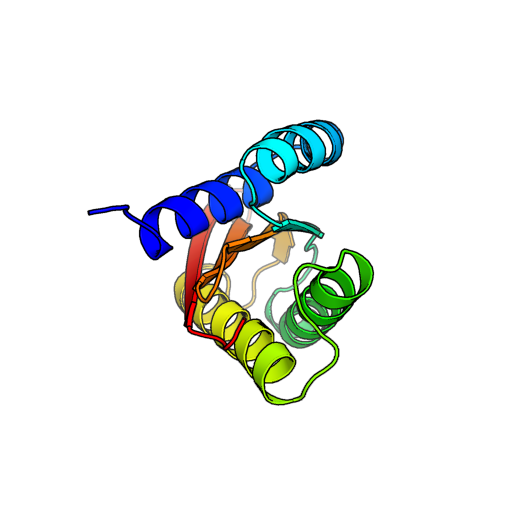0 98.69 111 THR A N 1
ATOM 838 C CA . THR A 1 111 ? -5.994 -1.232 1.254 1.00 98.69 111 THR A CA 1
ATOM 839 C C . THR A 1 111 ? -4.570 -0.709 1.187 1.00 98.69 111 THR A C 1
ATOM 841 O O . THR A 1 111 ? -4.163 0.123 1.999 1.00 98.69 111 THR A O 1
ATOM 844 N N . VAL A 1 112 ? -3.842 -1.163 0.172 1.00 98.88 112 VAL A N 1
ATOM 845 C CA . VAL A 1 112 ? -2.547 -0.637 -0.245 1.00 98.88 112 VAL A CA 1
ATOM 846 C C . VAL A 1 112 ? -2.716 0.003 -1.620 1.00 98.88 112 VAL A C 1
ATOM 848 O O . VAL A 1 112 ? -3.276 -0.608 -2.526 1.00 98.88 112 VAL A O 1
ATOM 851 N N . CYS A 1 113 ? -2.234 1.229 -1.775 1.00 98.81 113 CYS A N 1
ATOM 852 C CA . CYS A 1 113 ? -2.169 1.953 -3.037 1.00 98.81 113 CYS A CA 1
ATOM 853 C C . CYS A 1 113 ? -0.708 2.268 -3.352 1.00 98.81 113 CYS A C 1
ATOM 855 O O . CYS A 1 113 ? 0.023 2.730 -2.483 1.00 98.81 113 CYS A O 1
ATOM 857 N N . ILE A 1 114 ? -0.287 2.049 -4.590 1.00 98.62 114 ILE A N 1
ATOM 858 C CA . ILE A 1 114 ? 1.041 2.394 -5.094 1.00 98.62 114 ILE A CA 1
ATOM 859 C C . ILE A 1 114 ? 0.855 3.433 -6.185 1.00 98.62 114 ILE A C 1
ATOM 861 O O . ILE A 1 114 ? 0.116 3.185 -7.132 1.00 98.62 114 ILE A O 1
ATOM 865 N N . PHE A 1 115 ? 1.512 4.580 -6.042 1.00 98.19 115 PHE A N 1
ATOM 866 C CA . PHE A 1 115 ? 1.496 5.662 -7.019 1.00 98.19 115 PHE A CA 1
ATOM 867 C C . PHE A 1 115 ? 2.935 6.045 -7.356 1.00 98.19 115 PHE A C 1
ATOM 869 O O . PHE A 1 115 ? 3.704 6.403 -6.461 1.00 98.19 115 PHE A O 1
ATOM 876 N N . LEU A 1 116 ? 3.315 5.902 -8.626 1.00 96.88 116 LEU A N 1
ATOM 877 C CA . LEU A 1 116 ? 4.701 6.042 -9.072 1.00 96.88 116 LEU A CA 1
ATOM 878 C C . LEU A 1 116 ? 4.781 6.870 -10.353 1.00 96.88 116 LEU A C 1
ATOM 880 O O . LEU A 1 116 ? 3.966 6.700 -11.259 1.00 96.88 116 LEU A O 1
ATOM 884 N N . SER A 1 117 ? 5.823 7.689 -10.436 1.00 96.06 117 SER A N 1
ATOM 885 C CA . SER A 1 117 ? 6.435 8.083 -11.699 1.00 96.06 117 SER A CA 1
ATOM 886 C C . SER A 1 117 ? 7.388 6.978 -12.163 1.00 96.06 117 SER A C 1
ATOM 888 O O . SER A 1 117 ? 8.092 6.374 -11.346 1.00 96.06 117 SER A O 1
ATOM 890 N N . VAL A 1 118 ? 7.402 6.713 -13.464 1.00 95.25 118 VAL A N 1
ATOM 891 C CA . VAL A 1 118 ? 8.242 5.735 -14.153 1.00 95.25 118 VAL A CA 1
ATOM 892 C C . VAL A 1 118 ? 9.087 6.487 -15.171 1.00 95.25 118 VAL A C 1
ATOM 894 O O . VAL A 1 118 ? 8.545 7.083 -16.099 1.00 95.25 118 VAL A O 1
ATOM 897 N N . GLY A 1 119 ? 10.408 6.434 -15.018 1.00 91.69 119 GLY A N 1
ATOM 898 C CA . GLY A 1 119 ? 11.318 7.023 -15.995 1.00 91.69 119 GLY A CA 1
ATOM 899 C C . GLY A 1 119 ? 11.391 6.154 -17.247 1.00 91.69 119 GLY A C 1
ATOM 900 O O . GLY A 1 119 ? 11.776 4.989 -17.160 1.00 91.69 119 GLY A O 1
ATOM 901 N N . LEU A 1 120 ? 11.051 6.720 -18.405 1.00 82.50 120 LEU A N 1
ATOM 902 C CA . LEU A 1 120 ? 11.078 6.066 -19.711 1.00 82.50 120 LEU A CA 1
ATOM 903 C C . LEU A 1 120 ? 11.895 6.909 -20.702 1.00 82.50 120 LEU A C 1
ATOM 905 O O . LEU A 1 120 ? 11.401 7.869 -21.293 1.00 82.50 120 LEU A O 1
ATOM 909 N N . LEU A 1 121 ? 13.155 6.525 -20.933 1.00 78.19 121 LEU A N 1
ATOM 910 C CA . LEU A 1 121 ? 14.112 7.275 -21.763 1.00 78.19 121 LEU A CA 1
ATOM 911 C C . LEU A 1 121 ? 14.304 8.725 -21.268 1.00 78.19 121 LEU A C 1
ATOM 913 O O . LEU A 1 121 ? 15.028 8.945 -20.303 1.00 78.19 121 LEU A O 1
ATOM 917 N N . HIS A 1 122 ? 13.688 9.698 -21.945 1.00 72.12 122 HIS A N 1
ATOM 918 C CA . HIS A 1 122 ? 13.711 11.131 -21.617 1.00 72.12 122 HIS A CA 1
ATOM 919 C C . HIS A 1 122 ? 12.327 11.656 -21.191 1.00 72.12 122 HIS A C 1
ATOM 921 O O . HIS A 1 122 ? 12.116 12.866 -21.150 1.00 72.12 122 HIS A O 1
ATOM 927 N N . LEU A 1 123 ? 11.380 10.751 -20.938 1.00 77.44 123 LEU A N 1
ATOM 928 C CA . LEU A 1 123 ? 9.994 11.033 -20.578 1.00 77.44 123 LEU A CA 1
ATOM 929 C C . LEU A 1 123 ? 9.649 10.354 -19.249 1.00 77.44 123 LEU A C 1
ATOM 931 O O . LEU A 1 123 ? 10.298 9.385 -18.855 1.00 77.44 123 LEU A O 1
ATOM 935 N N . ASP A 1 124 ? 8.588 10.832 -18.606 1.00 83.81 124 ASP A N 1
ATOM 936 C CA . ASP A 1 124 ? 8.011 10.223 -17.409 1.00 83.81 124 ASP A CA 1
ATOM 937 C C . ASP A 1 124 ? 6.596 9.703 -17.715 1.00 83.81 124 ASP A C 1
ATOM 939 O O . ASP A 1 124 ? 5.791 10.391 -18.349 1.00 83.81 124 ASP A O 1
ATOM 943 N N . GLU A 1 125 ? 6.277 8.495 -17.250 1.00 91.44 125 GLU A N 1
ATOM 944 C CA . GLU A 1 125 ? 4.912 7.956 -17.203 1.00 91.44 125 GLU A CA 1
ATOM 945 C C . GLU A 1 125 ? 4.434 7.859 -15.748 1.00 91.44 125 GLU A C 1
ATOM 947 O O . GLU A 1 125 ? 5.229 7.711 -14.825 1.00 91.44 125 GLU A O 1
ATOM 952 N N . VAL A 1 126 ? 3.121 7.921 -15.520 1.00 95.56 126 VAL A N 1
ATOM 953 C CA . VAL A 1 126 ? 2.528 7.761 -14.188 1.00 95.56 126 VAL A CA 1
ATOM 954 C C . VAL A 1 126 ? 1.708 6.480 -14.126 1.00 95.56 126 VAL A C 1
ATOM 956 O O . VAL A 1 126 ? 0.883 6.204 -14.999 1.00 95.56 126 VAL A O 1
ATOM 959 N N . VAL A 1 127 ? 1.900 5.711 -13.056 1.00 97.00 127 VAL A N 1
ATOM 960 C CA . VAL A 1 127 ? 1.188 4.454 -12.807 1.00 97.00 127 VAL A CA 1
ATOM 961 C C . VAL A 1 127 ? 0.568 4.443 -11.416 1.00 97.00 127 VAL A C 1
ATOM 963 O O . VAL A 1 127 ? 1.131 4.970 -10.454 1.00 97.00 127 VAL A O 1
ATOM 966 N N . ILE A 1 128 ? -0.596 3.805 -11.310 1.00 98.38 128 ILE A N 1
ATOM 967 C CA . ILE A 1 128 ? -1.285 3.573 -10.044 1.00 98.38 128 ILE A CA 1
ATOM 968 C C . ILE A 1 128 ? -1.753 2.123 -9.959 1.00 98.38 128 ILE A C 1
ATOM 970 O O . ILE A 1 128 ? -2.237 1.565 -10.944 1.00 98.38 128 ILE A O 1
ATOM 974 N N . GLY A 1 129 ? -1.603 1.517 -8.786 1.00 98.38 129 GLY A N 1
ATOM 975 C CA . GLY A 1 129 ? -2.087 0.171 -8.495 1.00 98.38 129 GLY A CA 1
ATOM 976 C C . GLY A 1 129 ? -2.690 0.093 -7.102 1.00 98.38 129 GLY A C 1
ATOM 977 O O . GLY A 1 129 ? -2.195 0.730 -6.172 1.00 98.38 129 GLY A O 1
ATOM 978 N N . ILE A 1 130 ? -3.761 -0.682 -6.948 1.00 98.56 130 ILE A N 1
ATOM 979 C CA . ILE A 1 130 ? -4.473 -0.849 -5.678 1.00 98.56 130 ILE A CA 1
ATOM 980 C C . ILE A 1 130 ? -4.663 -2.334 -5.384 1.00 98.56 130 ILE A C 1
ATOM 982 O O . ILE A 1 130 ? -5.156 -3.086 -6.222 1.00 98.56 130 ILE A O 1
ATOM 986 N N . GLY A 1 131 ? -4.339 -2.736 -4.158 1.00 98.44 131 GLY A N 1
ATOM 987 C CA . GLY A 1 131 ? -4.663 -4.049 -3.620 1.00 98.44 131 GLY A CA 1
ATOM 988 C C . GLY A 1 131 ? -5.456 -3.923 -2.328 1.00 98.44 131 GLY A C 1
ATOM 989 O O . GLY A 1 131 ? -5.146 -3.102 -1.467 1.00 98.44 131 GLY A O 1
ATOM 990 N N . HIS A 1 132 ? -6.490 -4.745 -2.190 1.00 98.25 132 HIS A N 1
ATOM 991 C CA . HIS A 1 132 ? -7.358 -4.789 -1.013 1.00 98.25 132 HIS A CA 1
ATOM 992 C C . HIS A 1 132 ? -7.326 -6.182 -0.387 1.00 98.25 132 HIS A C 1
ATOM 994 O O . HIS A 1 132 ? -7.245 -7.194 -1.089 1.00 98.25 132 HIS A O 1
ATOM 1000 N N . ARG A 1 133 ? -7.391 -6.240 0.94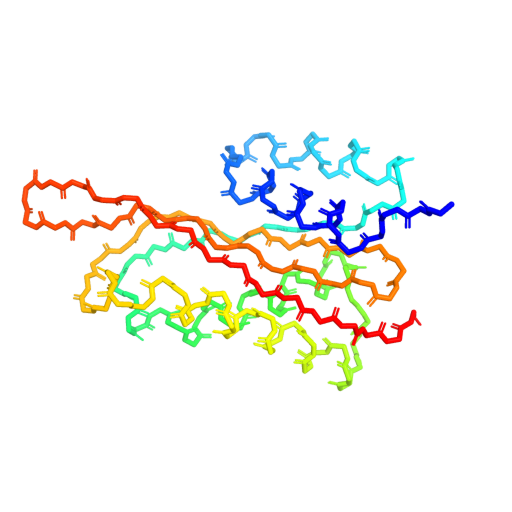3 1.00 97.50 133 ARG A N 1
ATOM 1001 C CA . ARG A 1 133 ? -7.615 -7.468 1.708 1.00 97.50 133 ARG A CA 1
ATOM 1002 C C . ARG A 1 133 ? -8.621 -7.204 2.824 1.00 97.50 133 ARG A C 1
ATOM 1004 O O . ARG A 1 133 ? -8.661 -6.114 3.400 1.00 97.50 133 ARG A O 1
ATOM 1011 N N . ALA A 1 134 ? -9.423 -8.219 3.126 1.00 95.75 134 ALA A N 1
ATOM 1012 C CA . ALA A 1 134 ? -10.147 -8.296 4.385 1.00 95.75 134 ALA A CA 1
ATOM 1013 C C . ALA A 1 134 ? -9.261 -9.042 5.394 1.00 95.75 134 ALA A C 1
ATOM 1015 O O . ALA A 1 134 ? -8.789 -10.138 5.094 1.00 95.75 134 ALA A O 1
ATOM 1016 N N . ILE A 1 135 ? -8.999 -8.435 6.546 1.00 94.69 135 ILE A N 1
ATOM 1017 C CA . ILE A 1 135 ? -8.257 -9.024 7.666 1.00 94.69 135 ILE A CA 1
ATOM 1018 C C . ILE A 1 135 ? -9.088 -8.865 8.944 1.00 94.69 135 ILE A C 1
ATOM 1020 O O . ILE A 1 135 ? -9.777 -7.856 9.052 1.00 94.69 135 ILE A O 1
ATOM 1024 N N . PRO A 1 136 ? -9.038 -9.799 9.909 1.00 92.38 136 PRO A N 1
ATOM 1025 C CA . PRO A 1 136 ? -9.767 -9.656 11.174 1.00 92.38 136 PRO A CA 1
ATOM 1026 C C . PRO A 1 136 ? -9.427 -8.345 11.898 1.00 92.38 136 PRO A C 1
ATOM 1028 O O . PRO A 1 136 ? -8.323 -7.825 11.722 1.00 92.38 136 PRO A O 1
ATOM 1031 N N . GLU A 1 137 ? -10.351 -7.803 12.701 1.00 84.19 137 GLU A N 1
ATOM 1032 C CA . GLU A 1 137 ? -10.105 -6.614 13.543 1.00 84.19 137 GLU A CA 1
ATOM 1033 C C . GLU A 1 137 ? -8.975 -6.831 14.552 1.00 84.19 137 GLU A C 1
ATOM 1035 O O . GLU A 1 137 ? -9.051 -7.801 15.336 1.00 84.19 137 GLU A O 1
#

Nearest PDB structures (foldseek):
  6uk5-assembly1_B  TM=7.958E-01  e=8.438E-01  Micromonospora echinospora
  1y8c-assembly1_A  TM=7.900E-01  e=1.762E+00  Clostridium acetobutylicum ATCC 824
  5bsz-assembly1_A  TM=7.827E-01  e=4.495E+00  Streptoalloteichus sp. ATCC 53650
  3uau-assembly1_A  TM=3.051E-01  e=5.494E+00  Campylobacter jejuni subsp. jejuni 81-176